Protein AF-A0A442W7U9-F1 (afdb_monomer_lite)

Radius of gyration: 11.43 Å; chains: 1; bounding box: 23×29×24 Å

Structure (mmCIF, N/CA/C/O backbone):
data_AF-A0A442W7U9-F1
#
_entry.id   AF-A0A442W7U9-F1
#
loop_
_atom_site.group_PDB
_atom_site.id
_atom_site.type_symbol
_atom_site.label_atom_id
_atom_site.label_alt_id
_atom_site.label_comp_id
_atom_site.label_asym_id
_atom_site.label_entity_id
_atom_site.label_seq_id
_atom_site.pdbx_PDB_ins_code
_atom_site.Cartn_x
_atom_site.Cartn_y
_atom_site.Cartn_z
_atom_site.occupancy
_atom_site.B_iso_or_equiv
_atom_site.auth_seq_id
_atom_site.auth_comp_id
_atom_site.auth_asym_id
_atom_site.auth_atom_id
_atom_site.pdbx_PDB_model_num
ATOM 1 N N . MET A 1 1 ? 15.783 6.258 -8.357 1.00 54.84 1 MET A N 1
ATOM 2 C CA . MET A 1 1 ? 14.803 5.220 -7.959 1.00 54.84 1 MET A CA 1
ATOM 3 C C . MET A 1 1 ? 14.458 4.381 -9.179 1.00 54.84 1 MET A C 1
ATOM 5 O O . MET A 1 1 ? 13.955 4.926 -10.147 1.00 54.84 1 MET A O 1
ATOM 9 N N . THR A 1 2 ? 14.771 3.088 -9.178 1.00 69.69 2 THR A N 1
ATOM 10 C CA . THR A 1 2 ? 14.391 2.160 -10.263 1.00 69.69 2 THR A CA 1
ATOM 11 C C . THR A 1 2 ? 13.030 1.517 -9.992 1.00 69.69 2 THR A C 1
ATOM 13 O O . THR A 1 2 ? 12.601 1.427 -8.842 1.00 69.69 2 THR A O 1
ATOM 16 N N . THR A 1 3 ? 12.373 1.010 -11.037 1.00 69.62 3 THR A N 1
ATOM 17 C CA . THR A 1 3 ? 11.088 0.278 -10.985 1.00 69.62 3 THR A CA 1
ATOM 18 C C . THR A 1 3 ? 11.063 -0.868 -9.962 1.00 69.62 3 THR A C 1
ATOM 20 O O . THR A 1 3 ? 10.017 -1.168 -9.391 1.00 69.62 3 THR A O 1
ATOM 23 N N . VAL A 1 4 ? 12.221 -1.459 -9.649 1.00 75.00 4 VAL A N 1
ATOM 24 C CA . VAL A 1 4 ? 12.391 -2.459 -8.579 1.00 75.00 4 VAL A CA 1
ATOM 25 C C . VAL A 1 4 ? 12.027 -1.913 -7.193 1.00 75.00 4 VAL A C 1
ATOM 27 O O . VAL A 1 4 ? 11.391 -2.616 -6.411 1.00 75.00 4 VAL A O 1
ATOM 30 N N . HIS A 1 5 ? 12.382 -0.662 -6.889 1.00 72.81 5 HIS A N 1
ATOM 31 C CA . HIS A 1 5 ? 12.080 -0.041 -5.596 1.00 72.81 5 HIS A CA 1
ATOM 32 C C . HIS A 1 5 ? 10.578 0.213 -5.448 1.00 72.81 5 HIS A C 1
ATOM 34 O O . HIS A 1 5 ? 10.007 -0.104 -4.411 1.00 72.81 5 HIS A O 1
ATOM 40 N N . VAL A 1 6 ? 9.924 0.680 -6.518 1.00 75.06 6 VAL A N 1
ATOM 41 C CA . VAL A 1 6 ? 8.469 0.897 -6.549 1.00 75.06 6 VAL A CA 1
ATOM 42 C C . VAL A 1 6 ? 7.720 -0.423 -6.363 1.00 75.06 6 VAL A C 1
ATOM 44 O O . VAL A 1 6 ? 6.831 -0.512 -5.522 1.00 75.06 6 VAL A O 1
ATOM 47 N N . ASN A 1 7 ? 8.126 -1.480 -7.072 1.00 78.94 7 ASN A N 1
ATOM 48 C CA . ASN A 1 7 ? 7.508 -2.800 -6.936 1.00 78.94 7 ASN A CA 1
ATOM 49 C C . ASN A 1 7 ? 7.698 -3.400 -5.539 1.00 78.94 7 ASN A C 1
ATOM 51 O O . ASN A 1 7 ? 6.787 -4.048 -5.024 1.00 78.94 7 ASN A O 1
ATOM 55 N N . ARG A 1 8 ? 8.851 -3.166 -4.897 1.00 80.94 8 ARG A N 1
ATOM 56 C CA . ARG A 1 8 ? 9.081 -3.587 -3.511 1.00 80.94 8 ARG A CA 1
ATOM 57 C C . ARG A 1 8 ? 8.143 -2.849 -2.558 1.00 80.94 8 ARG A C 1
ATOM 59 O O . ARG A 1 8 ? 7.460 -3.511 -1.785 1.00 80.94 8 ARG A O 1
ATOM 66 N N . THR A 1 9 ? 8.039 -1.525 -2.667 1.00 81.69 9 THR A N 1
ATOM 67 C CA . THR A 1 9 ? 7.135 -0.715 -1.835 1.00 81.69 9 THR A CA 1
ATOM 68 C C . THR A 1 9 ? 5.674 -1.122 -2.023 1.00 81.69 9 THR A C 1
ATOM 70 O O . THR A 1 9 ? 4.979 -1.373 -1.044 1.00 81.69 9 THR A O 1
ATOM 73 N N . LEU A 1 10 ? 5.215 -1.292 -3.267 1.00 79.19 10 LEU A N 1
ATOM 74 C CA . LEU A 1 10 ? 3.850 -1.745 -3.560 1.00 79.19 10 LEU A CA 1
ATOM 75 C C . LEU A 1 10 ? 3.558 -3.133 -2.980 1.00 79.19 10 LEU A C 1
ATOM 77 O O . LEU A 1 10 ? 2.453 -3.386 -2.502 1.00 79.19 10 LEU A O 1
ATOM 81 N N . ARG A 1 11 ? 4.543 -4.039 -2.999 1.00 82.56 11 ARG A N 1
ATOM 82 C CA . ARG A 1 11 ? 4.387 -5.379 -2.429 1.00 82.56 11 ARG A CA 1
ATOM 83 C C . ARG A 1 11 ? 4.259 -5.343 -0.910 1.00 82.56 11 ARG A C 1
ATOM 85 O O . ARG A 1 11 ? 3.436 -6.075 -0.370 1.00 82.56 11 ARG A O 1
ATOM 92 N N . GLU A 1 12 ? 5.046 -4.518 -0.228 1.00 83.44 12 GLU A N 1
ATOM 93 C CA . GLU A 1 12 ? 4.961 -4.394 1.230 1.00 83.44 12 GLU A CA 1
ATOM 94 C C . GLU A 1 12 ? 3.669 -3.670 1.658 1.00 83.44 12 GLU A C 1
ATOM 96 O O . GLU A 1 12 ? 2.997 -4.139 2.572 1.00 83.44 12 GLU A O 1
ATOM 101 N N . LEU A 1 13 ? 3.218 -2.646 0.919 1.00 80.62 13 LEU A N 1
ATOM 102 C CA . LEU A 1 13 ? 1.907 -2.013 1.142 1.00 80.62 13 LEU A CA 1
ATOM 103 C C . LEU A 1 13 ? 0.737 -2.990 0.944 1.00 80.62 13 LEU A C 1
ATOM 105 O O . LEU A 1 13 ? -0.258 -2.923 1.661 1.00 80.62 13 LEU A O 1
ATOM 109 N N . ARG A 1 14 ? 0.851 -3.914 -0.020 1.00 80.94 14 ARG A N 1
ATOM 110 C CA . ARG A 1 14 ? -0.145 -4.973 -0.231 1.00 80.94 14 ARG A CA 1
ATOM 111 C C . ARG A 1 14 ? -0.133 -6.006 0.895 1.00 80.94 14 ARG A C 1
ATOM 113 O O . ARG A 1 14 ? -1.191 -6.484 1.276 1.00 80.94 14 ARG A O 1
ATOM 120 N N . LYS A 1 15 ? 1.044 -6.379 1.410 1.00 82.25 15 LYS A N 1
ATOM 121 C CA . LYS A 1 15 ? 1.154 -7.301 2.556 1.00 82.25 15 LYS A CA 1
ATOM 122 C C . LYS A 1 15 ? 0.557 -6.717 3.832 1.00 82.25 15 LYS A C 1
ATOM 124 O O . LYS A 1 15 ? 0.031 -7.472 4.635 1.00 82.25 15 LYS A O 1
ATOM 129 N N . ALA A 1 16 ? 0.651 -5.403 3.998 1.00 80.75 16 ALA A N 1
ATOM 130 C CA . ALA A 1 16 ? 0.051 -4.682 5.111 1.00 80.75 16 ALA A CA 1
ATOM 131 C C . ALA A 1 16 ? -1.467 -4.448 4.941 1.00 80.75 16 ALA A C 1
ATOM 133 O O . ALA A 1 16 ? -2.054 -3.731 5.736 1.00 80.75 16 ALA A O 1
ATOM 134 N N . ASP A 1 17 ? -2.093 -5.005 3.895 1.00 79.75 17 ASP A N 1
ATOM 135 C CA . ASP A 1 17 ? -3.514 -4.822 3.548 1.00 79.75 17 ASP A CA 1
ATOM 136 C C . ASP A 1 17 ? -3.943 -3.350 3.340 1.00 79.75 17 ASP A C 1
ATOM 138 O O . ASP A 1 17 ? -5.120 -3.002 3.322 1.00 79.75 17 ASP A O 1
ATOM 142 N N . LEU A 1 18 ? -2.980 -2.454 3.102 1.00 78.94 18 LEU A N 1
ATOM 143 C CA . LEU A 1 18 ? -3.240 -1.020 2.942 1.00 78.94 18 LEU A CA 1
ATOM 144 C C . LEU A 1 18 ? -3.688 -0.668 1.520 1.00 78.94 18 LEU A C 1
ATOM 146 O O . LEU A 1 18 ? -4.445 0.288 1.305 1.00 78.94 18 LEU A O 1
ATOM 150 N N . VAL A 1 19 ? -3.213 -1.434 0.532 1.00 82.38 19 VAL A N 1
ATOM 151 C CA . VAL A 1 19 ? -3.500 -1.219 -0.890 1.00 82.38 19 VAL A CA 1
ATOM 152 C C . VAL A 1 19 ? -3.841 -2.520 -1.616 1.00 82.38 19 VAL A C 1
ATOM 154 O O . VAL A 1 19 ? -3.207 -3.559 -1.435 1.00 82.38 19 VAL A O 1
ATOM 157 N N . SER A 1 20 ? -4.817 -2.446 -2.516 1.00 81.81 20 SER A N 1
ATOM 158 C CA . SER A 1 20 ? -5.179 -3.517 -3.437 1.00 81.81 20 SER A CA 1
ATOM 159 C C . SER A 1 20 ? -4.627 -3.206 -4.819 1.00 81.81 20 SER A C 1
ATOM 161 O O . SER A 1 20 ? -4.869 -2.128 -5.358 1.00 81.81 20 SER A O 1
ATOM 163 N N . PHE A 1 21 ? -3.922 -4.161 -5.422 1.00 78.44 21 PHE A N 1
ATOM 164 C CA . PHE A 1 21 ? -3.501 -4.061 -6.815 1.00 78.44 21 PHE A CA 1
ATOM 165 C C . PHE A 1 21 ? -4.396 -4.946 -7.682 1.00 78.44 21 PHE A C 1
ATOM 167 O O . PHE A 1 21 ? -4.369 -6.172 -7.546 1.00 78.44 21 PHE A O 1
ATOM 174 N N . ARG A 1 22 ? -5.193 -4.345 -8.573 1.00 81.31 22 ARG A N 1
ATOM 175 C CA . ARG A 1 22 ? -6.031 -5.074 -9.539 1.00 81.31 22 ARG A CA 1
ATOM 176 C C . ARG A 1 22 ? -5.955 -4.423 -10.916 1.00 81.31 22 ARG A C 1
ATOM 178 O O . ARG A 1 22 ? -6.208 -3.233 -11.053 1.00 81.31 22 ARG A O 1
ATOM 185 N N . GLY A 1 23 ? -5.620 -5.218 -11.935 1.00 77.94 23 GLY A N 1
ATOM 186 C CA . GLY A 1 23 ? -5.649 -4.788 -13.340 1.00 77.94 23 GLY A CA 1
ATOM 187 C C . GLY A 1 23 ? -4.786 -3.559 -13.639 1.00 77.94 23 GLY A C 1
ATOM 188 O O . GLY A 1 23 ? -5.244 -2.659 -14.333 1.00 77.94 23 GLY A O 1
ATOM 189 N N . GLY A 1 24 ? -3.589 -3.465 -13.050 1.00 80.56 24 GLY A N 1
ATOM 190 C CA . GLY A 1 24 ? -2.701 -2.308 -13.225 1.00 80.56 24 GLY A CA 1
ATOM 191 C C . GLY A 1 24 ? -3.067 -1.074 -12.393 1.00 80.56 24 GLY A C 1
ATOM 192 O O . GLY A 1 24 ? -2.347 -0.084 -12.444 1.00 80.56 24 GLY A O 1
ATOM 193 N N . HIS A 1 25 ? -4.140 -1.132 -11.601 1.00 77.62 25 HIS A N 1
ATOM 194 C CA . HIS A 1 25 ? -4.585 -0.031 -10.753 1.00 77.62 25 HIS A CA 1
ATOM 195 C C . HIS A 1 25 ? -4.328 -0.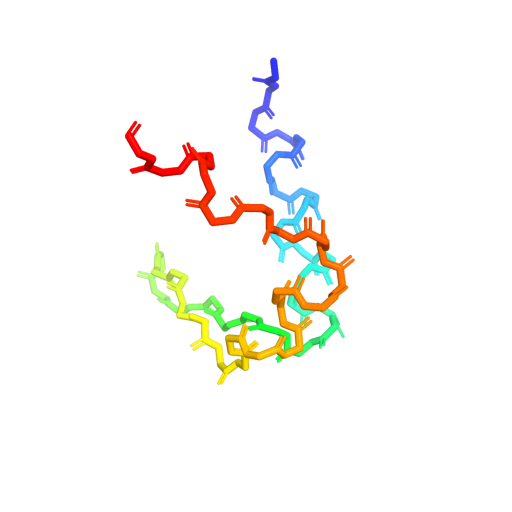344 -9.276 1.00 77.62 25 HIS A C 1
ATOM 197 O O . HIS A 1 25 ? -4.637 -1.438 -8.790 1.00 77.62 25 HIS A O 1
ATOM 203 N N . VAL A 1 26 ? -3.785 0.639 -8.554 1.00 81.81 26 VAL A N 1
ATOM 204 C CA . VAL A 1 26 ? -3.631 0.611 -7.094 1.00 81.81 26 VAL A CA 1
ATOM 205 C C . VAL A 1 26 ? -4.860 1.283 -6.481 1.00 81.81 26 VAL A C 1
ATOM 207 O O . VAL A 1 26 ? -5.106 2.461 -6.724 1.00 81.81 26 VAL A O 1
ATOM 210 N N . LYS A 1 27 ? -5.630 0.554 -5.672 1.00 82.69 27 LYS A N 1
ATOM 211 C CA . LYS A 1 27 ? -6.676 1.121 -4.814 1.00 82.69 27 LYS A CA 1
ATOM 212 C C . LYS A 1 27 ? -6.192 1.154 -3.376 1.00 82.69 27 LYS A C 1
ATOM 214 O O . LYS A 1 27 ? -5.771 0.130 -2.851 1.00 82.69 27 LYS A O 1
ATOM 219 N N . VAL A 1 28 ? -6.301 2.307 -2.728 1.00 82.69 28 VAL A N 1
ATOM 220 C CA . VAL A 1 28 ? -6.083 2.420 -1.283 1.00 82.69 28 VAL A CA 1
ATOM 221 C C . VAL A 1 28 ? -7.322 1.873 -0.582 1.00 82.69 28 VAL A C 1
ATOM 223 O O . VAL A 1 28 ? -8.424 2.360 -0.829 1.00 82.69 28 VAL A O 1
ATOM 226 N N . ILE A 1 29 ? -7.146 0.839 0.239 1.00 82.25 29 ILE A N 1
ATOM 227 C CA . ILE A 1 29 ? -8.245 0.173 0.953 1.00 82.25 29 ILE A CA 1
ATOM 228 C C . ILE A 1 29 ? -8.458 0.858 2.304 1.00 82.25 29 ILE A C 1
ATOM 230 O O . ILE A 1 29 ? -9.590 1.164 2.667 1.00 82.25 29 ILE A O 1
ATOM 234 N N . ASN A 1 30 ? -7.361 1.183 3.000 1.00 76.06 30 ASN A N 1
ATOM 235 C CA . ASN A 1 30 ? -7.402 1.851 4.295 1.00 76.06 30 ASN A CA 1
ATOM 236 C C . ASN A 1 30 ? -6.534 3.114 4.312 1.00 76.06 30 ASN A C 1
ATOM 238 O O . ASN A 1 30 ? -5.356 3.081 4.653 1.00 76.06 30 ASN A O 1
ATOM 242 N N . ARG A 1 31 ? -7.123 4.258 3.940 1.00 74.75 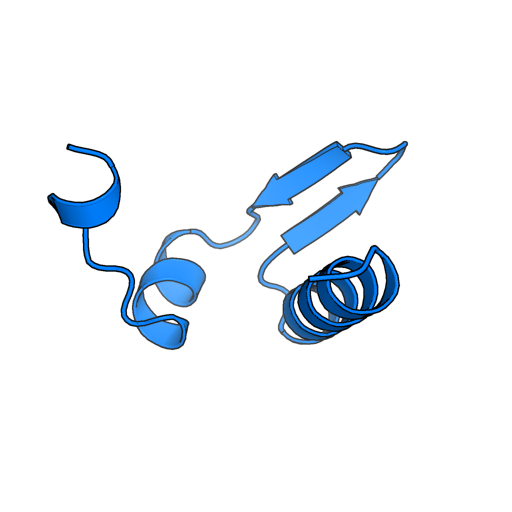31 ARG A N 1
ATOM 243 C CA . ARG A 1 31 ? -6.397 5.539 3.898 1.00 74.75 31 ARG A CA 1
ATOM 244 C C . ARG A 1 31 ? -5.963 6.023 5.285 1.00 74.75 31 ARG A C 1
ATOM 246 O O . ARG A 1 31 ? -4.948 6.700 5.367 1.00 74.75 31 ARG A O 1
ATOM 253 N N . LYS A 1 32 ? -6.710 5.712 6.351 1.00 76.88 32 LYS A N 1
ATOM 254 C CA . LYS A 1 32 ? -6.364 6.151 7.715 1.00 76.88 32 LYS A CA 1
ATOM 255 C C . LYS A 1 32 ? -5.108 5.448 8.215 1.00 76.88 32 LYS A C 1
ATOM 257 O O . LYS A 1 32 ? -4.131 6.130 8.496 1.00 76.88 32 LYS A O 1
ATOM 262 N N . GLU A 1 33 ? -5.095 4.116 8.191 1.00 75.31 33 GLU A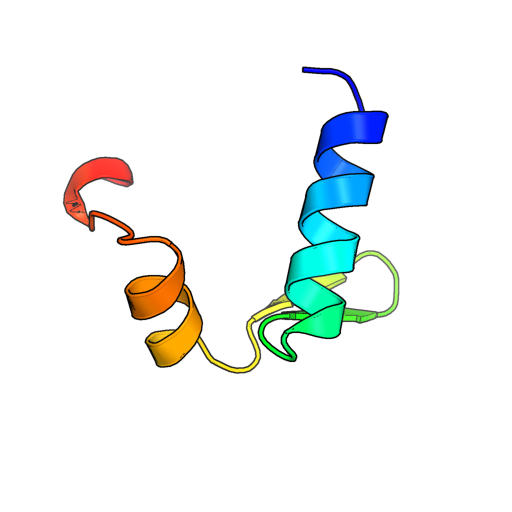 N 1
ATOM 263 C CA . GLU A 1 33 ? -3.890 3.357 8.551 1.00 75.31 33 GLU A CA 1
ATOM 264 C C . GLU A 1 33 ? -2.713 3.682 7.633 1.00 75.31 33 GLU A C 1
ATOM 266 O O . GLU A 1 33 ? -1.581 3.777 8.091 1.00 75.31 33 GLU A O 1
ATOM 271 N N . LEU A 1 34 ? -2.965 3.912 6.341 1.00 76.19 34 LEU A N 1
ATOM 272 C CA . LEU A 1 34 ? -1.919 4.314 5.405 1.00 76.19 34 LEU A CA 1
ATOM 273 C C . LEU A 1 34 ? -1.259 5.641 5.830 1.00 76.19 34 LEU A C 1
ATOM 275 O O . LEU A 1 34 ? -0.041 5.768 5.763 1.00 76.19 34 LEU A O 1
ATOM 279 N N . VAL A 1 35 ? -2.039 6.627 6.282 1.00 76.44 35 VAL A N 1
ATOM 280 C CA . VAL A 1 35 ? -1.501 7.910 6.763 1.00 76.44 35 VAL A CA 1
ATOM 281 C C . VAL A 1 35 ? -0.746 7.734 8.082 1.00 76.44 35 VAL A C 1
ATOM 283 O O . VAL A 1 35 ? 0.334 8.303 8.225 1.00 76.44 35 VAL A O 1
ATOM 286 N N . GLU A 1 36 ? -1.261 6.917 9.004 1.00 75.81 36 GLU A N 1
ATOM 287 C CA . GLU A 1 36 ? -0.614 6.647 10.298 1.00 75.81 36 GLU A CA 1
ATOM 288 C C . GLU A 1 36 ? 0.710 5.881 10.151 1.00 75.81 36 GLU A C 1
ATOM 290 O O . GLU A 1 36 ? 1.700 6.238 10.783 1.00 75.81 36 GLU A O 1
ATOM 295 N N . ILE A 1 37 ? 0.767 4.873 9.274 1.00 70.88 37 ILE A N 1
ATOM 296 C CA . ILE A 1 37 ? 1.962 4.040 9.056 1.00 70.88 37 ILE A CA 1
ATOM 297 C C . ILE A 1 37 ? 3.069 4.807 8.337 1.00 70.88 37 ILE A C 1
ATOM 299 O O . ILE A 1 37 ? 4.249 4.619 8.629 1.00 70.88 37 ILE A O 1
ATOM 303 N N . ILE A 1 38 ? 2.707 5.643 7.364 1.00 73.38 38 ILE A N 1
ATOM 304 C CA . ILE A 1 38 ? 3.688 6.379 6.560 1.00 73.38 38 ILE A CA 1
ATOM 305 C C . ILE A 1 38 ? 4.093 7.685 7.266 1.00 73.38 38 ILE A C 1
ATOM 307 O O . ILE A 1 38 ? 5.063 8.320 6.860 1.00 73.38 38 ILE A O 1
ATOM 311 N N . GLY A 1 39 ? 3.368 8.090 8.319 1.00 65.94 39 GLY A N 1
ATOM 312 C CA . GLY A 1 39 ? 3.507 9.422 8.909 1.00 65.94 39 GLY A CA 1
ATOM 313 C C . GLY A 1 39 ? 3.285 10.496 7.847 1.00 65.94 39 GLY A C 1
ATOM 314 O O . GLY A 1 39 ? 4.052 11.450 7.760 1.00 65.94 39 GLY A O 1
ATOM 315 N N . PHE A 1 40 ? 2.315 10.265 6.954 1.00 67.06 40 PHE A N 1
ATOM 316 C CA . PHE A 1 40 ? 2.144 11.076 5.756 1.00 67.06 40 PHE A CA 1
ATOM 317 C C . PHE A 1 40 ? 1.754 12.501 6.145 1.00 67.06 40 PHE A C 1
ATOM 319 O O . PHE A 1 40 ? 0.629 12.743 6.590 1.00 67.06 40 PHE A O 1
ATOM 326 N N . ASP A 1 41 ? 2.681 13.434 5.952 1.00 60.84 41 ASP A N 1
ATOM 327 C CA . ASP A 1 41 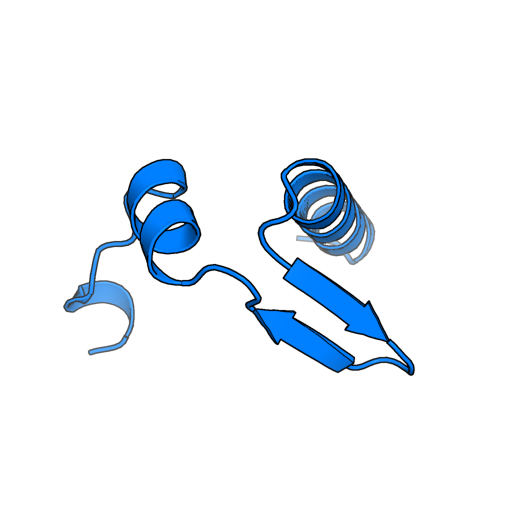? 2.432 14.844 6.192 1.00 60.84 41 ASP A CA 1
ATOM 328 C C . ASP A 1 41 ? 1.598 15.413 5.040 1.00 60.84 41 ASP A C 1
ATOM 330 O O . ASP A 1 41 ? 1.989 15.376 3.871 1.00 60.84 41 ASP A O 1
ATOM 334 N N . ASN A 1 42 ? 0.398 15.895 5.360 1.00 60.72 42 ASN A N 1
ATOM 335 C CA . ASN A 1 42 ? -0.555 16.395 4.370 1.00 60.72 42 ASN A CA 1
ATOM 336 C C . ASN A 1 42 ? -0.017 17.647 3.646 1.00 60.72 42 ASN A C 1
ATOM 338 O O . ASN A 1 42 ? -0.490 17.975 2.560 1.00 60.72 42 ASN A O 1
ATOM 342 N N . GLU A 1 43 ? 1.006 18.30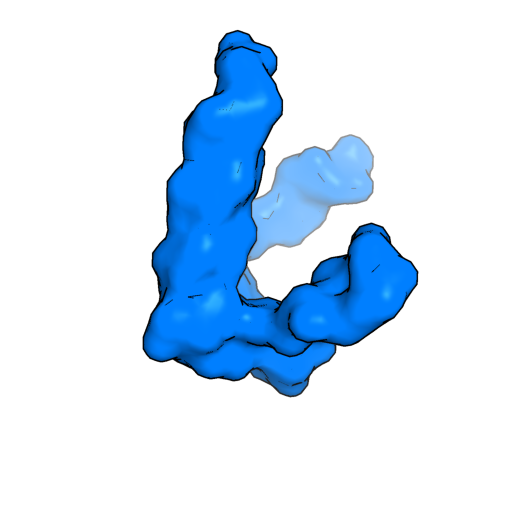9 4.202 1.00 60.78 43 GLU A N 1
ATOM 343 C CA . GLU A 1 43 ? 1.719 19.402 3.532 1.00 60.78 43 GLU A CA 1
ATOM 344 C C . GLU A 1 43 ? 2.537 18.949 2.316 1.00 60.78 43 GLU A C 1
ATOM 346 O O . GLU A 1 43 ? 2.865 19.772 1.468 1.00 60.78 43 GLU A O 1
ATOM 351 N N . TYR A 1 44 ? 2.818 17.650 2.161 1.00 61.00 44 TYR A N 1
ATOM 352 C CA . TYR A 1 44 ? 3.567 17.135 1.011 1.00 61.00 44 TYR A CA 1
ATOM 353 C C . TYR A 1 44 ? 2.814 17.263 -0.328 1.00 61.00 44 TYR A C 1
ATOM 355 O O . TYR A 1 44 ? 3.436 17.271 -1.387 1.00 61.00 44 TYR A O 1
ATOM 363 N N . LEU A 1 45 ? 1.478 17.346 -0.302 1.00 63.88 45 LEU A N 1
ATOM 364 C CA . LEU A 1 45 ? 0.637 17.509 -1.500 1.00 63.88 45 LEU A CA 1
ATOM 365 C C . LEU A 1 45 ? 0.206 18.960 -1.749 1.00 63.88 45 LEU A C 1
ATOM 367 O O . LEU A 1 45 ? -0.677 19.185 -2.580 1.00 63.88 45 LEU A O 1
ATOM 371 N N . ARG A 1 46 ? 0.764 19.915 -1.001 1.00 51.16 46 ARG A N 1
ATOM 372 C CA . ARG A 1 46 ? 0.392 21.327 -1.078 1.00 51.16 46 ARG A CA 1
ATOM 373 C C . ARG A 1 46 ? 1.047 22.051 -2.250 1.00 51.16 46 ARG A C 1
ATOM 375 O O . ARG A 1 46 ? 2.211 21.737 -2.575 1.00 51.16 46 ARG A O 1
#

Sequence (46 aa):
MTTVHVNRTLRELRKADLVSFRGGHVKVINRKELVEIIGFDNEYLR

pLDDT: mean 74.86, std 8.05, range [51.16, 83.44]

Foldseek 3Di:
DDPVVVVVVVVVCVVVVQWDDDPNDIDGPDPPVVCVVV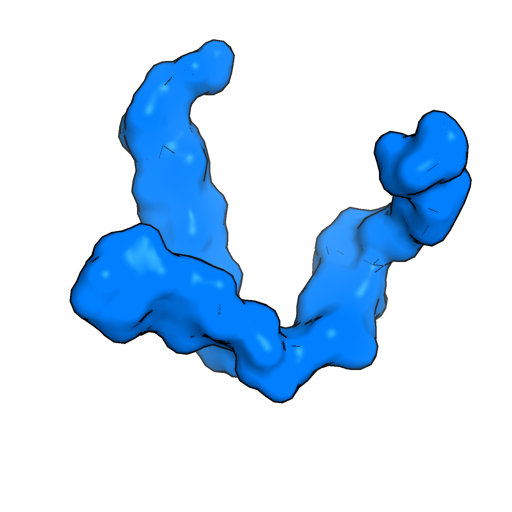VDDPVVVD

Secondary structure (DSSP, 8-state):
--HHHHHHHHHHHHHTTSEEEETTEEEES-HHHHHHHHT--GGGG-